Protein AF-A0A6B3GHU9-F1 (afdb_monomer)

Mean predicted aligned error: 6.67 Å

Structure (mmCIF, N/CA/C/O backbone):
data_AF-A0A6B3GHU9-F1
#
_entry.id   AF-A0A6B3GHU9-F1
#
loop_
_atom_site.group_PDB
_atom_site.id
_atom_site.type_symbol
_atom_site.label_atom_id
_atom_site.label_alt_id
_atom_site.label_comp_id
_atom_site.label_asym_id
_atom_site.label_entity_id
_atom_site.label_seq_id
_atom_site.pdbx_PDB_ins_code
_atom_site.Cartn_x
_atom_site.Cartn_y
_atom_site.Cartn_z
_atom_site.occupancy
_atom_site.B_iso_or_equiv
_atom_site.auth_seq_id
_atom_site.auth_comp_id
_atom_site.auth_asym_id
_atom_site.auth_atom_id
_atom_site.pdbx_PDB_model_num
ATOM 1 N N . LEU A 1 1 ? -15.786 -2.590 24.760 1.00 89.94 1 LEU A N 1
ATOM 2 C CA . LEU A 1 1 ? -14.698 -1.672 24.357 1.00 89.94 1 LEU A CA 1
ATOM 3 C C . LEU A 1 1 ? -15.221 -0.851 23.189 1.00 89.94 1 LEU A C 1
ATOM 5 O O . LEU A 1 1 ? -16.135 -1.323 22.524 1.00 89.94 1 LEU A O 1
ATOM 9 N N . THR A 1 2 ? -14.679 0.340 22.958 1.00 94.81 2 THR A N 1
ATOM 10 C CA . THR A 1 2 ? -14.940 1.114 21.736 1.00 94.81 2 THR A CA 1
ATOM 11 C C . THR A 1 2 ? -13.640 1.216 20.957 1.00 94.81 2 THR A C 1
ATOM 13 O O . THR A 1 2 ? -12.629 1.648 21.517 1.00 94.81 2 THR A O 1
ATOM 16 N N . HIS A 1 3 ? -13.669 0.809 19.692 1.00 97.00 3 HIS A N 1
ATOM 17 C CA . HIS A 1 3 ? -12.503 0.767 18.816 1.00 97.00 3 HIS A CA 1
ATOM 18 C C . HIS A 1 3 ? -12.564 1.894 17.782 1.00 97.00 3 HIS A C 1
ATOM 20 O O . HIS A 1 3 ? -13.642 2.283 17.338 1.00 97.00 3 HIS A O 1
ATOM 26 N N . GLN A 1 4 ? -11.400 2.426 17.426 1.00 97.75 4 GLN A N 1
ATOM 27 C CA . GLN A 1 4 ? -11.213 3.426 16.381 1.00 97.75 4 GLN A CA 1
ATOM 28 C C . GLN A 1 4 ? -9.931 3.066 15.626 1.00 97.75 4 GLN A C 1
ATOM 30 O O . GLN A 1 4 ? -8.879 2.897 16.253 1.00 97.75 4 GLN A O 1
ATOM 35 N N . VAL A 1 5 ? -10.015 2.946 14.302 1.00 98.31 5 VAL A N 1
ATOM 36 C CA . VAL A 1 5 ? -8.853 2.729 13.435 1.00 98.31 5 VAL A CA 1
ATOM 37 C C . VAL A 1 5 ? -8.521 4.040 12.734 1.00 98.31 5 VAL A C 1
ATOM 39 O O . VAL A 1 5 ? -9.372 4.631 12.077 1.00 98.31 5 VAL A O 1
ATOM 42 N N . LEU A 1 6 ? -7.282 4.499 12.895 1.00 98.38 6 LEU A N 1
ATOM 43 C CA . LEU A 1 6 ? -6.771 5.731 12.296 1.00 98.38 6 LEU A CA 1
ATOM 44 C C . LEU A 1 6 ? -5.548 5.420 11.430 1.00 98.38 6 LEU A C 1
ATOM 46 O O . LEU A 1 6 ? -4.768 4.523 11.757 1.00 98.38 6 LEU A O 1
ATOM 50 N N . VAL A 1 7 ? -5.327 6.198 10.374 1.00 98.38 7 VAL A N 1
ATOM 51 C CA . VAL A 1 7 ? -4.141 6.103 9.507 1.00 98.38 7 VAL A CA 1
ATOM 52 C C . VAL A 1 7 ? -3.443 7.456 9.343 1.00 98.38 7 VAL A C 1
ATOM 54 O O . VAL A 1 7 ? -4.068 8.501 9.512 1.00 98.38 7 VAL A O 1
ATOM 57 N N . ASN A 1 8 ? -2.143 7.448 9.019 1.00 97.81 8 ASN A N 1
ATOM 58 C CA . ASN A 1 8 ? -1.440 8.621 8.483 1.00 97.81 8 ASN A CA 1
ATOM 59 C C . ASN A 1 8 ? -0.435 8.274 7.373 1.00 97.81 8 ASN A C 1
ATOM 61 O O . ASN A 1 8 ? 0.123 7.172 7.323 1.00 97.81 8 ASN A O 1
ATOM 65 N N . SER A 1 9 ? -0.195 9.260 6.508 1.00 97.88 9 SER A N 1
ATOM 66 C CA . SER A 1 9 ? 0.651 9.210 5.311 1.00 97.88 9 SER A CA 1
ATOM 67 C C . SER A 1 9 ? 2.077 9.724 5.568 1.00 97.88 9 SER A C 1
ATOM 69 O O . SER A 1 9 ? 2.737 10.252 4.667 1.00 97.88 9 SER A O 1
ATOM 71 N N . LYS A 1 10 ? 2.595 9.576 6.800 1.00 97.56 10 LYS A N 1
ATOM 72 C CA . LYS A 1 10 ? 3.852 10.219 7.234 1.00 97.56 10 LYS A CA 1
ATOM 73 C C . LYS A 1 10 ? 5.071 9.872 6.372 1.00 97.56 10 LYS A C 1
ATOM 75 O O . LYS A 1 10 ? 5.984 10.690 6.276 1.00 97.56 10 LYS A O 1
ATOM 80 N N . TYR A 1 11 ? 5.078 8.698 5.747 1.00 96.00 11 TYR A N 1
ATOM 81 C CA . TYR A 1 11 ? 6.153 8.220 4.871 1.00 96.00 11 TYR A CA 1
ATOM 82 C C . TYR A 1 11 ? 5.871 8.428 3.370 1.00 96.00 11 TYR A C 1
ATOM 84 O O . TYR A 1 11 ? 6.631 7.942 2.541 1.00 96.00 11 TYR A O 1
ATOM 92 N N . ILE A 1 12 ? 4.792 9.139 3.021 1.00 95.88 12 ILE A N 1
ATOM 93 C CA . ILE A 1 12 ? 4.344 9.376 1.639 1.00 95.88 12 ILE A CA 1
ATOM 94 C C . ILE A 1 12 ? 4.369 10.875 1.309 1.00 95.88 12 ILE A C 1
ATOM 96 O O . ILE A 1 12 ? 4.857 11.274 0.258 1.00 95.88 12 ILE A O 1
ATOM 100 N N . ASP A 1 13 ? 3.853 11.719 2.206 1.00 96.00 13 ASP A N 1
ATOM 101 C CA . ASP A 1 13 ? 3.777 13.181 2.029 1.00 96.00 13 ASP A CA 1
ATOM 102 C C . ASP A 1 13 ? 4.096 13.962 3.315 1.00 96.00 13 ASP A C 1
ATOM 104 O O . ASP A 1 13 ? 3.791 15.146 3.442 1.00 96.00 13 ASP A O 1
ATOM 108 N N . TYR A 1 14 ? 4.744 13.302 4.278 1.00 96.81 14 TYR A N 1
ATOM 109 C CA . TYR A 1 14 ? 5.133 13.854 5.577 1.00 96.81 14 TYR A CA 1
ATOM 110 C C . TYR A 1 14 ? 3.983 14.325 6.481 1.00 96.81 14 TYR A C 1
ATOM 112 O O . TYR A 1 14 ? 4.278 14.785 7.596 1.00 96.81 14 TYR A O 1
ATOM 120 N N . SER A 1 15 ? 2.714 14.143 6.095 1.00 96.62 15 SER A N 1
ATOM 121 C CA . SER A 1 15 ? 1.572 14.461 6.952 1.00 96.62 15 SER A CA 1
ATOM 122 C C . SER A 1 15 ? 1.528 13.556 8.185 1.00 96.62 15 SER A C 1
ATOM 124 O O . SER A 1 15 ? 1.569 12.330 8.100 1.00 96.62 15 SER A O 1
ATOM 126 N N . GLY A 1 16 ? 1.458 14.178 9.362 1.00 95.31 16 GLY A N 1
ATOM 127 C CA . GLY A 1 16 ? 1.222 13.491 10.635 1.00 95.31 16 GLY A CA 1
ATOM 128 C C . GLY A 1 16 ? -0.255 13.435 11.034 1.00 95.31 16 GLY A C 1
ATOM 129 O O . GLY A 1 16 ? -0.554 12.972 12.133 1.00 95.31 16 GLY A O 1
ATOM 130 N N . GLN A 1 17 ? -1.163 13.942 10.193 1.00 97.31 17 GLN A N 1
ATOM 131 C CA . GLN A 1 17 ? -2.594 13.966 10.481 1.00 97.31 17 GLN A CA 1
ATOM 132 C C . GLN A 1 17 ? -3.136 12.538 10.573 1.00 97.31 17 GLN A C 1
ATOM 134 O O . GLN A 1 17 ? -2.932 11.738 9.666 1.00 97.31 17 GLN A O 1
ATOM 139 N N . LEU A 1 18 ? -3.840 12.243 11.665 1.00 97.69 18 LEU A N 1
ATOM 140 C CA . LEU A 1 18 ? -4.600 11.008 11.817 1.00 97.69 18 LEU A CA 1
ATOM 141 C C . LEU A 1 18 ? -5.984 11.202 11.195 1.00 97.69 18 LEU A C 1
ATOM 143 O O . LEU A 1 18 ? -6.697 12.135 11.566 1.00 97.69 18 LEU A O 1
ATOM 147 N N . THR A 1 19 ? -6.351 10.324 10.269 1.00 97.62 19 THR A N 1
ATOM 148 C CA . THR A 1 19 ? -7.689 10.251 9.669 1.00 97.62 19 THR A CA 1
ATOM 149 C C . THR A 1 19 ? -8.323 8.912 10.012 1.00 97.62 19 THR A C 1
ATOM 151 O O . THR A 1 19 ? -7.620 7.901 10.030 1.00 97.62 19 THR A O 1
ATOM 154 N N . ASP A 1 20 ? -9.629 8.889 10.279 1.00 98.00 20 ASP A N 1
ATOM 155 C CA . ASP A 1 20 ? -10.370 7.635 10.441 1.00 98.00 20 ASP A CA 1
ATOM 156 C C . ASP A 1 20 ? -10.267 6.783 9.168 1.00 98.00 20 ASP A C 1
ATOM 158 O O . ASP A 1 20 ? -10.281 7.306 8.053 1.00 98.00 20 ASP A O 1
ATOM 162 N N . ALA A 1 21 ? -10.117 5.475 9.354 1.00 97.69 21 ALA A N 1
ATOM 163 C CA . ALA A 1 21 ? -10.166 4.485 8.288 1.00 97.69 21 ALA A CA 1
ATOM 164 C C . ALA A 1 21 ? -11.450 3.664 8.419 1.00 97.69 21 ALA A C 1
ATOM 166 O O . ALA A 1 21 ? -11.846 3.318 9.533 1.00 97.69 21 ALA A O 1
ATOM 167 N N . ASP A 1 22 ? -12.066 3.304 7.294 1.00 97.94 22 ASP A N 1
ATOM 168 C CA . ASP A 1 22 ? -13.184 2.363 7.299 1.00 97.94 22 ASP A CA 1
ATOM 169 C C . ASP A 1 22 ? -12.697 0.988 7.772 1.00 97.94 22 ASP A C 1
ATOM 171 O O . ASP A 1 22 ? -11.698 0.460 7.273 1.00 97.94 22 ASP A O 1
ATOM 175 N N . PHE A 1 23 ? -13.390 0.402 8.749 1.00 98.00 23 PHE A N 1
ATOM 176 C CA . PHE A 1 23 ? -13.012 -0.888 9.316 1.00 98.00 23 PHE A CA 1
ATOM 177 C C . PHE A 1 23 ? -14.218 -1.706 9.790 1.00 98.00 23 PHE A C 1
ATOM 179 O O . PHE A 1 23 ? -15.275 -1.167 10.115 1.00 98.00 23 PHE A O 1
ATOM 186 N N . THR A 1 24 ? -14.026 -3.021 9.877 1.00 98.25 24 THR A N 1
ATOM 187 C CA . THR A 1 24 ? -14.935 -3.965 10.534 1.00 98.25 24 THR A CA 1
ATOM 188 C C . THR A 1 24 ? -14.187 -4.680 11.657 1.00 98.25 24 THR A C 1
ATOM 190 O O . THR A 1 24 ? -13.182 -5.352 11.421 1.00 98.25 24 THR A O 1
ATOM 193 N N . ASP A 1 25 ? -14.683 -4.545 12.886 1.00 96.81 25 ASP A N 1
ATOM 194 C CA . ASP A 1 25 ? -14.270 -5.369 14.026 1.00 96.81 25 ASP A CA 1
ATOM 195 C C . ASP A 1 25 ? -14.868 -6.775 13.864 1.00 96.81 25 ASP A C 1
ATOM 197 O O . ASP A 1 25 ? -16.083 -6.922 13.705 1.00 96.81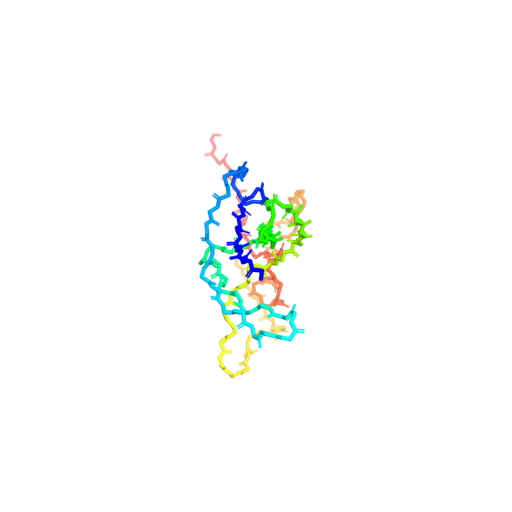 25 ASP A O 1
ATOM 201 N N . ARG A 1 26 ? -14.022 -7.811 13.859 1.00 96.94 26 ARG A N 1
ATOM 202 C CA . ARG A 1 26 ? -14.462 -9.207 13.705 1.00 96.94 26 ARG A CA 1
ATOM 203 C C . ARG A 1 26 ? -14.841 -9.866 15.042 1.00 96.94 26 ARG A C 1
ATOM 205 O O . ARG A 1 26 ? -15.359 -10.980 15.035 1.00 96.94 26 ARG A O 1
ATOM 212 N N . GLY A 1 27 ? -14.627 -9.196 16.178 1.00 94.38 27 GLY A N 1
ATOM 213 C CA . GLY A 1 27 ? -15.010 -9.656 17.519 1.00 94.38 27 GLY A CA 1
ATOM 214 C C . GLY A 1 27 ? -14.083 -10.705 18.150 1.00 94.38 27 GLY A C 1
ATOM 215 O O . GLY A 1 27 ? -14.273 -11.068 19.310 1.00 94.38 27 GLY A O 1
ATOM 216 N N . ASP A 1 28 ? -13.066 -11.166 17.423 1.00 95.12 28 ASP A N 1
ATOM 217 C CA . ASP A 1 28 ? -12.035 -12.120 17.859 1.00 95.12 28 ASP A CA 1
ATOM 218 C C . ASP A 1 28 ? -10.683 -11.447 18.183 1.00 95.12 28 ASP A C 1
ATOM 220 O O . ASP A 1 28 ? -9.683 -12.119 18.439 1.00 95.12 28 ASP A O 1
ATOM 224 N N . GLY A 1 29 ? -10.651 -10.110 18.180 1.00 91.38 29 GLY A N 1
ATOM 225 C CA . GLY A 1 29 ? -9.438 -9.300 18.306 1.00 91.38 29 GLY A CA 1
ATOM 226 C C . GLY A 1 29 ? -8.784 -8.940 16.968 1.00 91.38 29 GLY A C 1
ATOM 227 O O . GLY A 1 29 ? -7.771 -8.239 16.971 1.00 91.38 29 GLY A O 1
ATOM 228 N N . THR A 1 30 ? -9.346 -9.374 15.833 1.00 95.56 30 THR A N 1
ATOM 229 C CA . THR A 1 30 ? -8.915 -8.953 14.495 1.00 95.56 30 THR A CA 1
ATOM 230 C C . THR A 1 30 ? -9.802 -7.845 13.923 1.00 95.56 30 THR A C 1
ATOM 232 O O . THR A 1 30 ? -11.003 -7.757 14.186 1.00 95.56 30 THR A O 1
ATOM 235 N N . PHE A 1 31 ? -9.181 -6.980 13.119 1.00 96.56 31 PHE A N 1
ATOM 236 C CA . PHE A 1 31 ? -9.824 -5.846 12.463 1.00 96.56 31 PHE A CA 1
ATOM 237 C C . PHE A 1 31 ? -9.528 -5.920 10.969 1.00 96.56 31 PHE A C 1
ATOM 239 O O . PHE A 1 31 ? -8.368 -5.980 10.559 1.00 96.56 31 PHE A O 1
ATOM 246 N N . GLU A 1 32 ? -10.578 -5.906 10.160 1.00 97.25 32 GLU A N 1
ATOM 247 C CA . GLU A 1 32 ? -10.481 -5.727 8.716 1.00 97.25 32 GLU A CA 1
ATOM 248 C C . GLU A 1 32 ? -10.537 -4.231 8.422 1.00 97.25 32 GLU A C 1
ATOM 250 O O . GLU A 1 32 ? -11.457 -3.559 8.875 1.00 97.25 32 GLU A O 1
ATOM 255 N N . VAL A 1 33 ? -9.544 -3.699 7.710 1.00 96.44 33 VAL A N 1
ATOM 256 C CA . VAL A 1 33 ? -9.382 -2.256 7.482 1.00 96.44 33 VAL A CA 1
ATOM 257 C C . VAL A 1 33 ? -9.276 -2.004 5.985 1.00 96.44 33 VAL A C 1
ATOM 259 O O . VAL A 1 33 ? -8.448 -2.624 5.313 1.00 96.44 33 VAL A O 1
ATOM 262 N N . THR A 1 34 ? -10.082 -1.081 5.467 1.00 95.62 34 THR A N 1
ATOM 263 C CA . THR A 1 34 ? -9.982 -0.626 4.079 1.00 95.62 34 THR A CA 1
ATOM 264 C C . THR A 1 34 ? -8.680 0.150 3.901 1.00 95.62 34 THR A C 1
ATOM 266 O O . THR A 1 34 ? -8.417 1.129 4.600 1.00 95.62 34 THR A O 1
ATOM 269 N N . ALA A 1 35 ? -7.840 -0.296 2.968 1.00 93.62 35 ALA A N 1
ATOM 270 C CA . ALA A 1 35 ? -6.606 0.401 2.634 1.00 93.62 35 ALA A CA 1
ATOM 271 C C . ALA A 1 35 ? -6.905 1.755 1.952 1.00 93.62 35 ALA A C 1
ATOM 273 O O . ALA A 1 35 ? -7.808 1.813 1.115 1.00 93.62 35 ALA A O 1
ATOM 274 N N . PRO A 1 36 ? -6.139 2.823 2.248 1.00 95.25 36 PRO A N 1
ATOM 275 C CA . PRO A 1 36 ? -6.182 4.062 1.473 1.00 95.25 36 PRO A CA 1
ATOM 276 C C . PRO A 1 36 ? -5.855 3.841 -0.012 1.00 95.25 36 PRO A C 1
ATOM 278 O O . PRO A 1 36 ? -5.181 2.880 -0.376 1.00 95.25 36 PRO A O 1
ATOM 281 N N . ASP A 1 37 ? -6.295 4.764 -0.865 1.00 92.31 37 ASP A N 1
ATOM 282 C CA . ASP A 1 37 ? -6.125 4.718 -2.324 1.00 92.31 37 ASP A CA 1
ATOM 283 C C . ASP A 1 37 ? -4.704 5.077 -2.801 1.00 92.31 37 ASP A C 1
ATOM 285 O O . ASP A 1 37 ? -4.235 4.598 -3.836 1.00 92.31 37 ASP A O 1
ATOM 289 N N . LYS A 1 38 ? -3.993 5.911 -2.038 1.00 94.50 38 LYS A N 1
ATOM 290 C CA . LYS A 1 38 ? -2.628 6.350 -2.341 1.00 94.50 38 LYS A CA 1
ATOM 291 C C . LYS A 1 38 ? -1.598 5.285 -1.954 1.00 94.50 38 LYS A C 1
ATOM 293 O O . LYS A 1 38 ? -1.471 4.915 -0.785 1.00 94.50 38 LYS A O 1
ATOM 298 N N . LEU A 1 39 ? -0.813 4.851 -2.940 1.00 94.00 39 LEU A N 1
ATOM 299 C CA . LEU A 1 39 ? 0.290 3.899 -2.770 1.00 94.00 39 LEU A CA 1
ATOM 300 C C . LEU A 1 39 ? 1.365 4.409 -1.796 1.00 94.00 39 LEU A C 1
ATOM 302 O O . LEU A 1 39 ? 1.609 5.614 -1.697 1.00 94.00 39 LEU A O 1
ATOM 306 N N . GLY A 1 40 ? 2.059 3.476 -1.143 1.00 94.81 40 GLY A N 1
ATOM 307 C CA . GLY A 1 40 ? 3.206 3.754 -0.275 1.00 94.81 40 GLY A CA 1
ATOM 308 C C . GLY A 1 40 ? 3.037 3.242 1.156 1.00 94.81 40 GLY A C 1
ATOM 309 O O . GLY A 1 40 ? 2.131 2.467 1.461 1.00 94.81 40 GLY A O 1
ATOM 310 N N . VAL A 1 41 ? 3.949 3.651 2.042 1.00 97.06 41 VAL A N 1
ATOM 311 C CA . VAL A 1 41 ? 3.980 3.186 3.438 1.00 97.06 41 VAL A CA 1
ATOM 312 C C . VAL A 1 41 ? 3.067 4.044 4.313 1.00 97.06 41 VAL A C 1
ATOM 314 O O . VAL A 1 41 ? 3.337 5.216 4.577 1.00 97.06 41 VAL A O 1
ATOM 317 N N . TRP A 1 42 ? 2.009 3.425 4.822 1.00 98.00 42 TRP A N 1
ATOM 318 C CA . TRP A 1 42 ? 1.072 4.010 5.773 1.00 98.00 42 TRP A CA 1
ATOM 319 C C . TRP A 1 42 ? 1.351 3.508 7.187 1.00 98.00 42 TRP A C 1
ATOM 321 O O . TRP A 1 42 ? 1.845 2.394 7.384 1.00 98.00 42 TRP A O 1
ATOM 331 N N . LYS A 1 43 ? 0.987 4.309 8.192 1.00 98.06 43 LYS A N 1
ATOM 332 C CA . LYS A 1 43 ? 0.961 3.868 9.591 1.00 98.06 43 LYS A CA 1
ATOM 333 C C . LYS A 1 43 ? -0.476 3.803 10.097 1.00 98.06 43 LYS A C 1
ATOM 335 O O . LYS A 1 43 ? -1.159 4.822 10.102 1.00 98.06 43 LYS A O 1
ATOM 340 N N . VAL A 1 44 ? -0.907 2.620 10.539 1.00 98.12 44 VAL A N 1
ATOM 341 C CA . VAL A 1 44 ? -2.208 2.379 11.182 1.00 98.12 44 VAL A CA 1
ATOM 342 C C . VAL A 1 44 ? -2.080 2.429 12.703 1.00 98.12 44 VAL A C 1
ATOM 344 O O . VAL A 1 44 ? -1.056 2.040 13.273 1.00 98.12 44 VAL A O 1
ATOM 347 N N . TYR A 1 45 ? -3.135 2.909 13.350 1.00 98.19 45 TYR A N 1
ATOM 348 C CA . TYR A 1 45 ? -3.297 3.032 14.791 1.00 98.19 45 TYR A CA 1
ATOM 349 C C . TYR A 1 45 ? -4.631 2.387 15.166 1.00 98.19 45 TYR A C 1
ATOM 351 O O . TYR A 1 45 ? -5.680 2.845 14.715 1.00 98.19 45 TYR A O 1
ATOM 359 N N . LEU A 1 46 ? -4.602 1.359 16.012 1.00 97.88 46 LEU A N 1
ATOM 360 C CA . LEU A 1 46 ? -5.796 0.818 16.654 1.00 97.88 46 LEU A CA 1
ATOM 361 C C . LEU A 1 46 ? -5.900 1.427 18.050 1.00 97.88 46 LEU A C 1
ATOM 363 O O . LEU A 1 46 ? -5.122 1.089 18.942 1.00 97.88 46 LEU A O 1
ATOM 367 N N . LYS A 1 47 ? -6.872 2.315 18.246 1.00 97.69 47 LYS A N 1
ATOM 368 C CA . LYS A 1 47 ? -7.190 2.915 19.542 1.00 97.69 47 LYS A CA 1
ATOM 369 C C . LYS A 1 47 ? -8.390 2.194 20.146 1.00 97.69 47 LYS A C 1
ATOM 371 O O . LYS A 1 47 ? -9.442 2.100 19.520 1.00 97.69 47 LYS A O 1
ATOM 376 N N . SER A 1 48 ? -8.244 1.721 21.378 1.00 97.31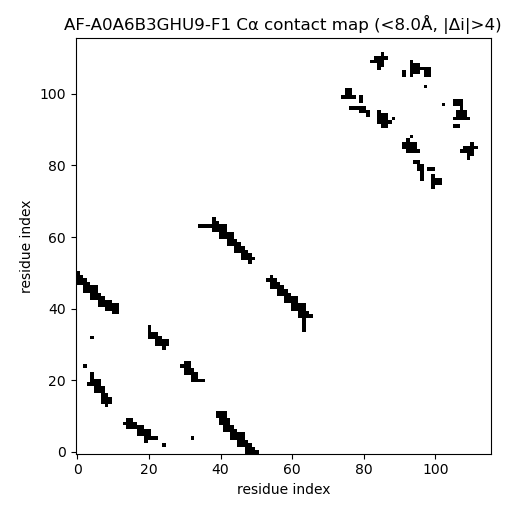 48 SER A N 1
ATOM 377 C CA . SER A 1 48 ? -9.281 0.990 22.113 1.00 97.31 48 SER A CA 1
ATOM 378 C C . SER A 1 48 ? -9.563 1.680 23.442 1.00 97.31 48 SER A C 1
ATOM 380 O O . SER A 1 48 ? -8.646 1.872 24.235 1.00 97.31 48 SER A O 1
ATOM 382 N N . THR A 1 49 ? -10.821 2.048 23.687 1.00 97.38 49 THR A N 1
ATOM 383 C CA . THR A 1 49 ? -11.264 2.736 24.914 1.00 97.38 49 THR A CA 1
ATOM 384 C C . THR A 1 49 ? -12.178 1.827 25.739 1.00 97.38 49 THR A C 1
ATOM 386 O O . THR A 1 49 ? -13.065 1.169 25.185 1.00 97.38 49 THR A O 1
ATOM 389 N N . ASP A 1 50 ? -11.980 1.770 27.057 1.00 95.44 50 ASP A N 1
ATOM 390 C CA . ASP A 1 50 ? -12.866 1.048 27.978 1.00 95.44 50 ASP A CA 1
ATOM 391 C C . ASP A 1 50 ? -14.011 1.920 28.526 1.00 95.44 50 ASP A C 1
ATOM 393 O O . ASP A 1 50 ? -14.046 3.137 28.351 1.00 95.44 50 ASP A O 1
ATOM 397 N N . GLY A 1 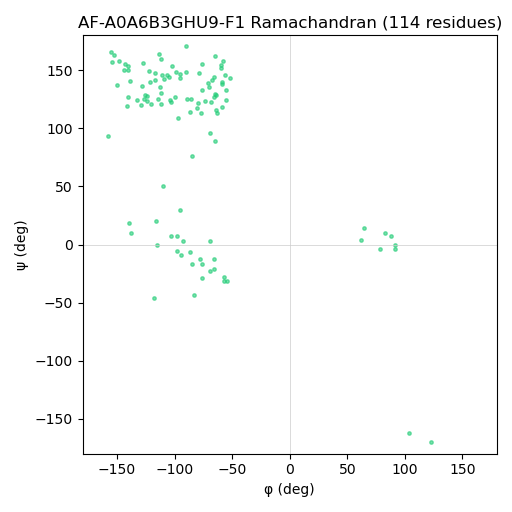51 ? -14.970 1.291 29.213 1.00 95.56 51 GLY A N 1
ATOM 398 C CA . GLY A 1 51 ? -16.116 1.989 29.814 1.00 95.56 51 GLY A CA 1
ATOM 399 C C . GLY A 1 51 ? -15.775 2.898 31.004 1.00 95.56 51 GLY A C 1
ATOM 400 O O . GLY A 1 51 ? -16.685 3.438 31.624 1.00 95.56 51 GLY A O 1
ATOM 401 N N . LYS A 1 52 ? -14.490 3.041 31.354 1.00 96.25 52 LYS A N 1
ATOM 402 C CA . LYS A 1 52 ? -13.967 3.905 32.422 1.00 96.25 52 LYS A CA 1
ATOM 403 C C . LYS A 1 52 ? -13.072 5.026 31.871 1.00 96.25 52 LYS A C 1
ATOM 405 O O . LYS A 1 52 ? -12.587 5.838 32.652 1.00 96.25 52 LYS A O 1
ATOM 410 N N . GLY A 1 53 ? -12.866 5.084 30.552 1.00 94.25 53 GLY A N 1
ATOM 411 C CA . GLY A 1 53 ? -12.016 6.071 29.883 1.00 94.25 53 GLY A CA 1
ATOM 412 C C . GLY A 1 53 ? -10.537 5.683 29.771 1.00 94.25 53 GLY A C 1
ATOM 413 O O . GLY A 1 53 ? -9.744 6.505 29.316 1.00 94.25 53 GLY A O 1
ATOM 414 N N . ASN A 1 54 ? -10.144 4.459 30.140 1.00 97.44 54 ASN A N 1
ATOM 415 C CA . ASN A 1 54 ? -8.787 3.973 29.880 1.00 97.44 54 ASN A CA 1
ATOM 416 C C . ASN A 1 54 ? -8.613 3.722 28.377 1.00 97.44 54 ASN A C 1
ATOM 418 O O . ASN A 1 54 ? -9.508 3.170 27.733 1.00 97.44 54 ASN A O 1
ATOM 422 N N . VAL A 1 55 ? -7.453 4.090 27.827 1.00 97.56 55 VAL A N 1
ATOM 423 C CA . VAL A 1 55 ? -7.154 3.971 26.392 1.00 97.56 55 VAL A CA 1
ATOM 424 C C . VAL A 1 55 ? -5.882 3.155 26.177 1.00 97.56 55 VAL A C 1
ATOM 426 O O . VAL A 1 55 ? -4.833 3.481 26.727 1.00 97.56 55 VAL A O 1
ATOM 429 N N . GLY A 1 56 ? -5.971 2.129 25.331 1.00 97.31 56 GLY A N 1
ATOM 430 C CA . GLY A 1 56 ? -4.823 1.450 24.726 1.00 97.31 56 GLY A CA 1
ATOM 431 C C . GLY A 1 56 ? -4.670 1.854 23.259 1.00 97.31 56 GLY A C 1
ATOM 432 O O . GLY A 1 56 ? -5.671 2.066 22.571 1.00 97.31 56 GLY A O 1
ATOM 433 N N . ILE A 1 57 ? -3.430 1.967 22.778 1.00 97.19 57 ILE A N 1
ATOM 434 C CA . ILE A 1 57 ? -3.116 2.237 21.368 1.00 97.19 57 ILE A CA 1
ATOM 435 C C . ILE A 1 57 ? -2.038 1.255 20.914 1.00 97.19 57 ILE A C 1
ATOM 437 O O . ILE A 1 57 ? -0.960 1.228 21.499 1.00 97.19 57 ILE A O 1
ATOM 441 N N . GLU A 1 58 ? -2.320 0.515 19.846 1.00 97.25 58 GLU A N 1
ATOM 442 C CA . GLU A 1 58 ? -1.343 -0.299 19.115 1.00 97.25 58 GLU A CA 1
ATOM 443 C C . GLU A 1 58 ? -1.097 0.327 17.736 1.00 97.25 58 GLU A C 1
ATOM 445 O O . GLU A 1 58 ? -2.011 0.922 17.157 1.00 97.25 58 GLU A O 1
ATOM 450 N N . THR A 1 59 ? 0.124 0.237 17.195 1.00 97.25 59 THR A N 1
ATOM 451 C CA . THR A 1 59 ? 0.441 0.854 15.893 1.00 97.25 59 THR A CA 1
ATOM 452 C C . THR A 1 59 ? 1.312 -0.031 15.021 1.00 97.25 59 THR A C 1
ATOM 454 O O . THR A 1 59 ? 2.289 -0.598 15.502 1.00 97.25 59 THR A O 1
ATOM 457 N N . LYS A 1 60 ? 1.036 -0.060 13.716 1.00 97.19 60 LYS A N 1
ATOM 458 C CA . LYS A 1 60 ? 1.805 -0.847 12.744 1.00 97.19 60 LYS A CA 1
ATOM 459 C C . LYS A 1 60 ? 1.989 -0.071 11.442 1.00 97.19 60 LYS A C 1
ATOM 461 O O . LYS A 1 60 ? 1.137 0.734 11.080 1.00 97.19 60 LYS A O 1
ATOM 466 N N . SER A 1 61 ? 3.086 -0.314 10.733 1.00 97.56 61 SER A N 1
ATOM 467 C CA . SER A 1 61 ? 3.254 0.172 9.359 1.00 97.56 61 SER A CA 1
ATOM 468 C C . SER A 1 61 ? 2.854 -0.914 8.362 1.00 97.56 61 SER A C 1
ATOM 470 O O . SER A 1 61 ? 3.108 -2.096 8.600 1.00 97.56 61 SER A O 1
ATOM 472 N N . PHE A 1 62 ? 2.245 -0.515 7.251 1.00 95.94 62 PHE A N 1
ATOM 473 C CA . PHE A 1 62 ? 1.884 -1.393 6.139 1.00 95.94 62 PHE A CA 1
ATOM 474 C C . PHE A 1 62 ? 2.077 -0.659 4.809 1.00 95.94 62 PHE A C 1
ATOM 476 O O . PHE A 1 62 ? 2.038 0.570 4.763 1.00 95.94 62 PHE A O 1
ATOM 483 N N . THR A 1 63 ? 2.295 -1.407 3.731 1.00 95.44 63 THR A N 1
ATOM 484 C CA . THR A 1 63 ? 2.480 -0.839 2.391 1.00 95.44 63 THR A CA 1
ATOM 485 C C . THR A 1 63 ? 1.207 -1.030 1.580 1.00 95.44 63 THR A C 1
ATOM 487 O O . THR A 1 63 ? 0.765 -2.162 1.388 1.00 95.44 63 THR A O 1
ATOM 490 N N . VAL A 1 64 ? 0.638 0.065 1.081 1.00 95.00 64 VAL A N 1
ATOM 491 C CA . VAL A 1 64 ? -0.392 0.028 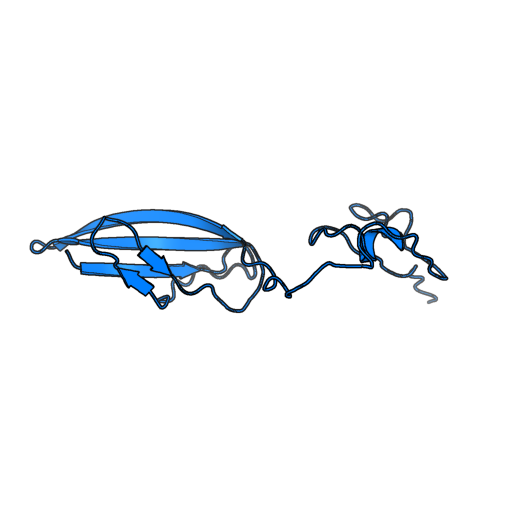0.041 1.00 95.00 64 VAL A CA 1
ATOM 492 C C . VAL A 1 64 ? 0.313 -0.146 -1.300 1.00 95.00 64 VAL A C 1
ATOM 494 O O . VAL A 1 64 ? 1.110 0.701 -1.708 1.00 95.00 64 VAL A O 1
ATOM 497 N N . VAL A 1 65 ? 0.026 -1.262 -1.964 1.00 90.69 65 VAL A N 1
ATOM 498 C CA . VAL A 1 65 ? 0.529 -1.622 -3.297 1.00 90.69 65 VAL A CA 1
ATOM 499 C C . VAL A 1 65 ? -0.624 -1.613 -4.306 1.00 90.69 65 VAL A C 1
ATOM 501 O O . VAL A 1 65 ? -1.780 -1.721 -3.888 1.00 90.69 65 VAL A O 1
ATOM 504 N N . PRO A 1 66 ? -0.354 -1.501 -5.621 1.00 87.19 66 PRO A N 1
ATOM 505 C CA . PRO A 1 66 ? -1.387 -1.639 -6.641 1.00 87.19 66 PRO A CA 1
ATOM 506 C C . PRO A 1 66 ? -2.202 -2.929 -6.463 1.00 87.19 66 PRO A C 1
ATOM 508 O O . PRO A 1 66 ? -1.632 -3.963 -6.096 1.00 87.19 66 PRO A O 1
ATOM 511 N N . PRO A 1 67 ? -3.521 -2.901 -6.734 1.00 82.12 67 PRO A N 1
ATOM 512 C CA . PRO A 1 67 ? -4.349 -4.093 -6.643 1.00 82.12 67 PRO A CA 1
ATOM 513 C C . PRO A 1 67 ? -3.811 -5.171 -7.583 1.00 82.12 67 PRO A C 1
ATOM 515 O O . PRO A 1 67 ? -3.428 -4.897 -8.724 1.00 82.12 67 PRO A O 1
ATOM 518 N N . LYS A 1 68 ? -3.790 -6.417 -7.106 1.00 79.94 68 LYS A N 1
ATOM 519 C CA . LYS A 1 68 ? -3.382 -7.552 -7.928 1.00 79.94 68 LYS A CA 1
ATOM 520 C C . LYS A 1 68 ? -4.375 -7.710 -9.081 1.00 79.94 68 LYS A C 1
ATOM 522 O O . LYS A 1 68 ? -5.537 -8.026 -8.851 1.00 79.94 68 LYS A O 1
ATOM 527 N N . VAL A 1 69 ? -3.900 -7.518 -10.308 1.00 81.12 69 VAL A N 1
ATOM 528 C CA . VAL A 1 69 ? -4.669 -7.822 -11.519 1.00 81.12 69 VAL A CA 1
ATOM 529 C C . VAL A 1 69 ? -4.796 -9.342 -11.650 1.00 81.12 69 VAL A C 1
ATOM 531 O O . VAL A 1 69 ? -3.815 -10.065 -11.450 1.00 81.12 69 VAL A O 1
ATOM 534 N N . ASP A 1 70 ? -5.990 -9.830 -11.979 1.00 83.88 70 ASP A N 1
ATOM 535 C CA . ASP A 1 70 ? -6.216 -11.254 -12.216 1.00 83.88 70 ASP A CA 1
ATOM 536 C C . ASP A 1 70 ? -5.459 -11.759 -13.454 1.00 83.88 70 ASP A C 1
ATOM 538 O O . ASP A 1 70 ? -5.335 -11.073 -14.470 1.00 83.88 70 ASP A O 1
ATOM 542 N N . GLY A 1 71 ? -4.970 -12.999 -13.371 1.00 85.50 71 GLY A N 1
ATOM 543 C CA . GLY A 1 71 ? -4.186 -13.650 -14.421 1.00 85.50 71 GLY A CA 1
ATOM 544 C C . GLY A 1 71 ? -2.681 -13.702 -14.136 1.00 85.50 71 GLY A C 1
ATOM 545 O O . GLY A 1 71 ? -2.226 -13.588 -12.997 1.00 85.50 71 GLY A O 1
ATOM 546 N N . VAL A 1 72 ? -1.900 -13.944 -15.192 1.00 88.25 72 VAL A N 1
ATOM 547 C CA . VAL A 1 72 ? -0.434 -14.053 -15.148 1.00 88.25 72 VAL A CA 1
ATOM 548 C C . VAL A 1 72 ? 0.167 -12.868 -15.893 1.00 88.25 72 VAL A C 1
ATOM 550 O O . VAL A 1 72 ? -0.192 -12.622 -17.044 1.00 88.25 72 VAL A O 1
ATOM 553 N N . ASN A 1 73 ? 1.124 -12.166 -15.279 1.00 88.75 73 ASN A N 1
ATOM 554 C CA . ASN A 1 73 ? 1.903 -11.145 -15.977 1.00 88.75 73 ASN A CA 1
ATOM 555 C C . ASN A 1 73 ? 2.831 -11.814 -17.010 1.00 88.75 73 ASN A C 1
ATOM 557 O O . ASN A 1 73 ? 3.930 -12.256 -16.678 1.00 88.75 73 ASN A O 1
ATOM 561 N N . LEU A 1 74 ? 2.382 -11.877 -18.267 1.00 93.00 74 LEU A N 1
ATOM 562 C CA . LEU A 1 74 ? 3.119 -12.491 -19.378 1.00 93.00 74 LEU A CA 1
ATOM 563 C C . LEU A 1 74 ? 4.418 -11.750 -19.740 1.00 93.00 74 LEU A C 1
ATOM 565 O O . LEU A 1 74 ? 5.296 -12.353 -20.361 1.00 93.00 74 LEU A O 1
ATOM 569 N N . ALA A 1 75 ? 4.538 -10.473 -19.363 1.00 92.88 75 ALA A N 1
ATOM 570 C CA . ALA A 1 75 ? 5.728 -9.655 -19.586 1.00 92.88 75 ALA A CA 1
ATOM 571 C C . ALA A 1 75 ? 6.793 -9.831 -18.489 1.00 92.88 75 ALA A C 1
ATOM 573 O O . ALA A 1 75 ? 7.949 -9.491 -18.725 1.00 92.88 75 ALA A O 1
ATOM 574 N N . SER A 1 76 ? 6.435 -10.386 -17.323 1.00 94.19 76 SER A N 1
ATOM 575 C CA . SER A 1 76 ? 7.347 -10.525 -16.180 1.00 94.19 76 SER A CA 1
ATOM 576 C C . SER A 1 76 ? 8.625 -11.286 -16.553 1.00 94.19 76 SER A C 1
ATOM 578 O O . SER A 1 76 ? 8.566 -12.402 -17.082 1.00 94.19 76 SER A O 1
ATOM 580 N N . GLY A 1 77 ? 9.781 -10.663 -16.309 1.00 95.19 77 GLY A N 1
ATOM 581 C CA . GLY A 1 77 ? 11.106 -11.211 -16.60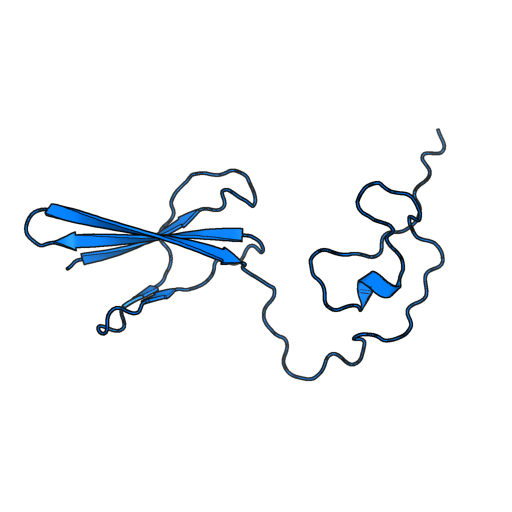8 1.00 95.19 77 GLY A CA 1
ATOM 582 C C . GLY A 1 77 ? 11.409 -11.438 -18.096 1.00 95.19 77 GLY A C 1
ATOM 583 O O . GLY A 1 77 ? 12.350 -12.166 -18.417 1.00 95.19 77 GLY A O 1
ATOM 584 N N . LYS A 1 78 ? 10.622 -10.878 -19.026 1.00 97.19 78 LYS A N 1
ATOM 585 C CA . LYS A 1 78 ? 10.918 -10.953 -20.467 1.00 97.19 78 LYS A CA 1
ATOM 586 C C . LYS A 1 78 ? 12.045 -9.984 -20.853 1.00 97.19 78 LYS A C 1
ATOM 588 O O . LYS A 1 78 ? 12.226 -8.970 -20.184 1.00 97.19 78 LYS A O 1
ATOM 593 N N . PRO A 1 79 ? 12.787 -10.250 -21.946 1.00 97.00 79 PRO A N 1
ATOM 594 C CA . PRO A 1 79 ? 13.673 -9.252 -22.532 1.00 97.00 79 PRO A CA 1
ATOM 595 C C . PRO A 1 79 ? 12.899 -7.974 -22.867 1.00 97.00 79 PRO A C 1
ATOM 597 O O . PRO A 1 79 ? 11.825 -8.037 -23.466 1.00 97.00 79 PRO A O 1
ATOM 600 N N . ALA A 1 80 ? 13.461 -6.831 -22.486 1.00 96.81 80 ALA A N 1
ATOM 601 C CA . ALA A 1 80 ? 12.933 -5.508 -22.777 1.00 96.81 80 ALA A CA 1
ATOM 602 C C . ALA A 1 80 ? 14.044 -4.663 -23.409 1.00 96.81 80 ALA A C 1
ATOM 604 O O . ALA A 1 80 ? 15.181 -4.675 -22.936 1.00 96.81 80 ALA A O 1
ATOM 605 N N . GLU A 1 81 ? 13.705 -3.930 -24.465 1.00 96.62 81 GLU A N 1
ATOM 606 C CA . GLU A 1 81 ? 14.614 -3.049 -25.198 1.00 96.62 81 GLU A CA 1
ATOM 607 C C . GLU A 1 81 ? 14.127 -1.599 -25.096 1.00 96.62 81 GLU A C 1
ATOM 609 O O . GLU A 1 81 ? 12.925 -1.338 -25.035 1.00 96.62 81 GLU A O 1
ATOM 614 N N . ALA A 1 82 ? 15.063 -0.652 -25.087 1.00 95.75 82 ALA A N 1
ATOM 615 C CA . ALA A 1 82 ? 14.787 0.779 -25.148 1.00 95.75 82 ALA A CA 1
ATOM 616 C C . ALA A 1 82 ? 15.878 1.474 -25.969 1.00 95.75 82 ALA A C 1
ATOM 618 O O . ALA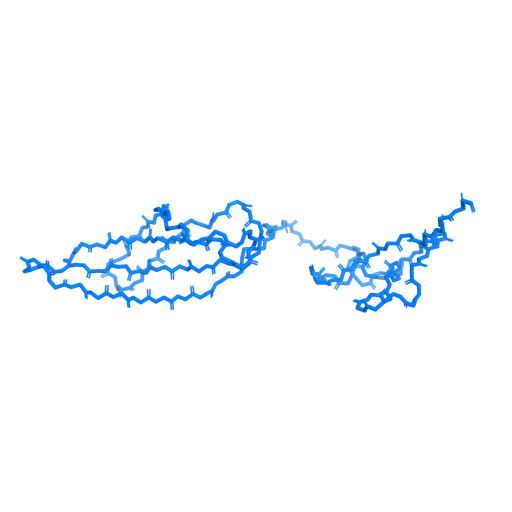 A 1 82 ? 17.025 1.029 -25.982 1.00 95.75 82 ALA A O 1
ATOM 619 N N . SER A 1 83 ? 15.534 2.580 -26.633 1.00 94.88 83 SER A N 1
ATOM 620 C CA . SER A 1 83 ? 16.480 3.370 -27.434 1.00 94.88 83 SER A CA 1
ATOM 621 C C . SER A 1 83 ? 17.531 4.106 -26.596 1.00 94.88 83 SER A C 1
ATOM 623 O O . SER A 1 83 ? 18.596 4.429 -27.112 1.00 94.88 83 SER A O 1
ATOM 625 N N . SER A 1 84 ? 17.245 4.364 -25.317 1.00 92.19 84 SER A N 1
ATOM 626 C CA . SER A 1 84 ? 18.199 4.858 -24.323 1.00 92.19 84 SER A CA 1
ATOM 627 C C . SER A 1 84 ? 17.754 4.477 -22.907 1.00 92.19 84 SER A C 1
ATOM 629 O O . SER A 1 84 ? 16.605 4.081 -22.675 1.00 92.19 84 SER A O 1
ATOM 631 N N . PHE A 1 85 ? 18.665 4.596 -21.946 1.00 92.62 85 PHE A N 1
ATOM 632 C CA . PHE A 1 85 ? 18.371 4.502 -20.518 1.00 92.62 85 PHE A CA 1
ATOM 633 C C . PHE A 1 85 ? 19.399 5.306 -19.711 1.00 92.62 85 PHE A C 1
ATOM 635 O O . PHE A 1 85 ? 20.460 5.616 -20.237 1.00 92.62 85 PHE A O 1
ATOM 642 N N . GLN A 1 86 ? 19.119 5.633 -18.446 1.00 91.38 86 GLN A N 1
ATOM 643 C CA . GLN A 1 86 ? 20.116 6.227 -17.538 1.00 91.38 86 GLN A CA 1
ATOM 644 C C . GLN A 1 86 ? 21.089 5.135 -17.028 1.00 91.38 86 GLN A C 1
ATOM 646 O O . GLN A 1 86 ? 20.628 4.264 -16.283 1.00 91.38 86 GLN A O 1
ATOM 651 N N . PRO A 1 87 ? 22.398 5.135 -17.370 1.00 84.25 87 PRO A N 1
ATOM 652 C CA . PRO A 1 87 ? 23.328 4.108 -16.887 1.00 84.25 87 PRO A CA 1
ATOM 653 C C . PRO A 1 87 ? 23.877 4.411 -15.484 1.00 84.25 87 PRO A C 1
ATOM 655 O O . PRO A 1 87 ? 23.900 3.524 -14.635 1.00 84.25 87 PRO A O 1
ATOM 658 N N . ASP A 1 88 ? 24.252 5.668 -15.223 1.00 74.94 88 ASP A N 1
ATOM 659 C CA . ASP A 1 88 ? 25.132 6.046 -14.105 1.00 74.94 88 ASP A CA 1
ATOM 660 C C . ASP A 1 88 ? 24.458 6.946 -13.049 1.00 74.94 88 ASP A C 1
ATOM 662 O O . ASP A 1 88 ? 25.132 7.655 -12.298 1.00 74.94 88 ASP A O 1
ATOM 666 N N . SER A 1 89 ? 23.120 6.970 -12.972 1.00 68.50 89 SER A N 1
ATOM 667 C CA . SER A 1 89 ? 22.444 7.816 -11.978 1.00 68.50 89 SER A CA 1
ATOM 668 C C . SER A 1 89 ? 22.514 7.196 -10.575 1.00 68.50 89 SER A C 1
ATOM 670 O O . SER A 1 89 ? 22.263 6.002 -10.384 1.00 68.50 89 SER A O 1
ATOM 672 N N . VAL A 1 90 ? 22.869 8.003 -9.569 1.00 66.25 90 VAL A N 1
ATOM 673 C CA . VAL A 1 90 ? 23.012 7.540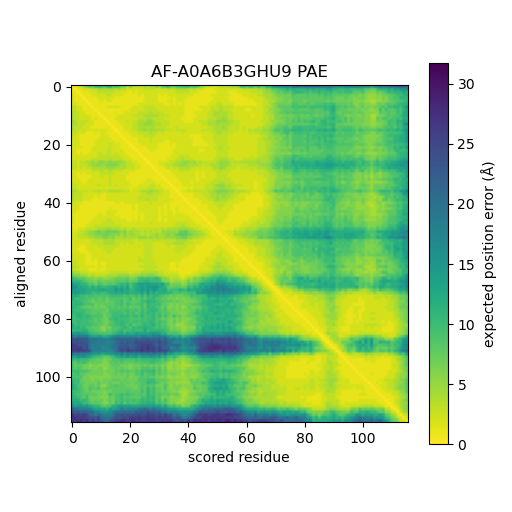 -8.180 1.00 66.25 90 VAL A CA 1
ATOM 674 C C . VAL A 1 90 ? 21.661 7.040 -7.663 1.00 66.25 90 VAL A C 1
ATOM 676 O O . VAL A 1 90 ? 20.723 7.816 -7.498 1.00 66.25 90 VAL A O 1
ATOM 679 N N . GLY A 1 91 ? 21.576 5.734 -7.402 1.00 66.75 91 GLY A N 1
ATOM 680 C CA . GLY A 1 91 ? 20.343 5.057 -6.990 1.00 66.75 91 GLY A CA 1
ATOM 681 C C . GLY A 1 91 ? 19.500 4.486 -8.137 1.00 66.75 91 GLY A C 1
ATOM 682 O O . GLY A 1 91 ? 18.507 3.826 -7.854 1.00 66.75 91 GLY A O 1
ATOM 683 N N . CYS A 1 92 ? 19.878 4.688 -9.405 1.00 71.81 92 CYS A N 1
ATOM 684 C CA . CYS A 1 92 ? 19.217 4.059 -10.550 1.00 71.81 92 CYS A CA 1
ATOM 685 C C . CYS A 1 92 ? 20.134 4.010 -11.794 1.00 71.81 92 CYS A C 1
ATOM 687 O O . CYS A 1 92 ? 20.106 4.925 -12.623 1.00 71.81 92 CYS A O 1
ATOM 689 N N . PRO A 1 93 ? 20.880 2.915 -12.022 1.00 84.75 93 PRO A N 1
ATOM 690 C CA . PRO A 1 93 ? 20.875 2.355 -13.364 1.00 84.75 93 PRO A CA 1
ATOM 691 C C . PRO A 1 93 ? 19.411 2.011 -13.683 1.00 84.75 93 PRO A C 1
ATOM 693 O O . PRO A 1 93 ? 18.790 1.213 -12.977 1.00 84.75 93 PRO A O 1
ATOM 696 N N . CYS A 1 94 ? 18.838 2.641 -14.708 1.00 92.06 94 CYS A N 1
ATOM 697 C CA . CYS A 1 94 ? 17.417 2.514 -15.047 1.00 92.06 94 CYS A CA 1
ATOM 698 C C . CYS A 1 94 ? 17.180 1.733 -16.362 1.00 92.06 94 CYS A C 1
ATOM 700 O O . CYS A 1 94 ? 16.492 2.257 -17.244 1.00 92.06 94 CYS A O 1
ATOM 702 N N . PRO A 1 95 ? 17.762 0.530 -16.573 1.00 93.88 95 PRO A N 1
ATOM 703 C CA . PRO A 1 95 ? 17.654 -0.195 -17.838 1.00 93.88 95 PRO A CA 1
ATOM 704 C C . PRO A 1 95 ? 16.214 -0.622 -18.141 1.00 93.88 95 PRO A C 1
ATOM 706 O O . PRO A 1 95 ? 15.370 -0.725 -17.253 1.00 93.88 95 PRO A O 1
ATOM 709 N N . ALA A 1 96 ? 15.949 -0.948 -19.409 1.00 95.94 96 ALA A N 1
ATOM 710 C CA . ALA A 1 96 ? 14.632 -1.391 -19.876 1.00 95.94 96 ALA A CA 1
ATOM 711 C C . ALA A 1 96 ? 14.073 -2.602 -19.096 1.00 95.94 96 ALA A C 1
ATOM 713 O O . ALA A 1 96 ? 12.865 -2.697 -18.893 1.00 95.94 96 ALA A O 1
ATOM 714 N N . ALA A 1 97 ? 14.943 -3.493 -18.601 1.00 95.44 97 ALA A N 1
ATOM 715 C CA . ALA A 1 97 ? 14.562 -4.653 -17.790 1.00 95.44 97 ALA A CA 1
ATOM 716 C C . ALA A 1 97 ? 13.776 -4.284 -16.513 1.00 95.44 97 ALA A C 1
ATOM 718 O O . ALA A 1 97 ? 12.876 -5.024 -16.120 1.00 95.44 97 ALA A O 1
ATOM 719 N N . ASN A 1 98 ? 14.039 -3.113 -15.920 1.00 94.94 98 ASN A N 1
ATOM 720 C CA . ASN A 1 98 ?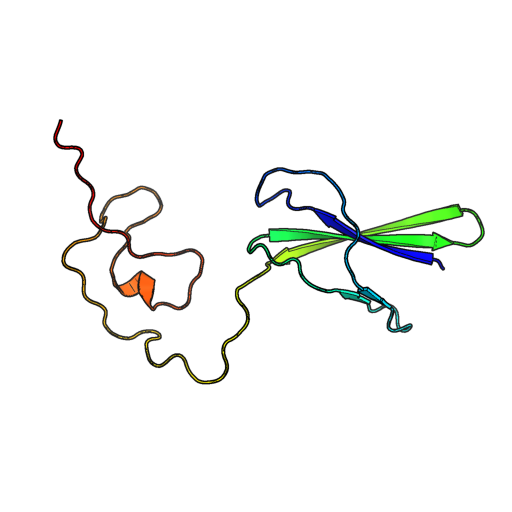 13.329 -2.624 -14.735 1.00 94.94 98 ASN A CA 1
ATOM 721 C C . ASN A 1 98 ? 11.841 -2.315 -15.002 1.00 94.94 98 ASN A C 1
ATOM 723 O O . ASN A 1 98 ? 11.084 -2.087 -14.069 1.00 94.94 98 ASN A O 1
ATOM 727 N N . ALA A 1 99 ? 11.393 -2.255 -16.262 1.00 94.75 99 ALA A N 1
ATOM 728 C CA . ALA A 1 99 ? 9.974 -2.079 -16.582 1.00 94.75 99 ALA A CA 1
ATOM 729 C C . ALA A 1 99 ? 9.153 -3.377 -16.422 1.00 94.75 99 ALA A C 1
ATOM 731 O O . ALA A 1 99 ? 7.924 -3.339 -16.481 1.00 94.75 99 ALA A O 1
ATOM 732 N N . VAL A 1 100 ? 9.821 -4.528 -16.272 1.00 95.50 100 VAL A N 1
ATOM 733 C CA . VAL A 1 100 ? 9.205 -5.866 -16.295 1.00 95.50 100 VAL A CA 1
ATOM 734 C C . VAL A 1 100 ? 9.749 -6.819 -15.220 1.00 95.50 100 VAL A C 1
ATOM 736 O O . VAL A 1 100 ? 9.438 -8.010 -15.243 1.00 95.50 100 VAL A O 1
ATOM 739 N N . ASP A 1 101 ? 10.541 -6.326 -14.267 1.00 93.44 101 ASP A N 1
ATOM 740 C CA . ASP A 1 101 ? 11.114 -7.127 -13.172 1.00 93.44 101 ASP A CA 1
ATOM 741 C C . ASP A 1 101 ? 10.099 -7.469 -12.057 1.00 93.44 101 ASP A C 1
ATOM 743 O O . ASP A 1 101 ? 10.318 -8.398 -11.280 1.00 93.44 101 ASP A O 1
ATOM 747 N N . GLY A 1 102 ? 8.963 -6.762 -12.010 1.00 89.62 102 GLY A N 1
ATOM 748 C CA . GLY A 1 102 ? 7.914 -6.935 -11.003 1.00 89.62 102 GLY A CA 1
ATOM 749 C C . GLY A 1 102 ? 8.166 -6.193 -9.686 1.00 89.62 102 GLY A C 1
ATOM 750 O O . GLY A 1 102 ? 7.436 -6.426 -8.722 1.00 89.62 102 GLY A O 1
ATOM 751 N N . SER A 1 103 ? 9.168 -5.315 -9.636 1.00 88.88 103 SER A N 1
ATOM 752 C CA . SER A 1 103 ? 9.450 -4.438 -8.502 1.00 88.88 103 SER A CA 1
ATOM 753 C C . SER A 1 103 ? 8.713 -3.100 -8.637 1.00 88.88 103 SER A C 1
ATOM 755 O O . SER A 1 103 ? 8.489 -2.599 -9.736 1.00 88.88 103 SER A O 1
ATOM 757 N N . PHE A 1 104 ? 8.339 -2.504 -7.503 1.00 84.75 104 PHE A N 1
ATOM 758 C CA . PHE A 1 104 ? 7.850 -1.118 -7.440 1.00 84.75 104 PHE A CA 1
ATOM 759 C C . PHE A 1 104 ? 8.948 -0.123 -7.024 1.00 84.75 104 PHE A C 1
ATOM 761 O O . PHE A 1 104 ? 8.715 1.084 -7.047 1.00 84.75 104 PHE A O 1
ATOM 768 N N . ASP A 1 105 ? 10.136 -0.626 -6.669 1.00 85.75 105 ASP A N 1
ATOM 769 C CA . ASP A 1 105 ? 11.288 0.170 -6.227 1.00 85.75 105 ASP A CA 1
ATOM 770 C C . ASP A 1 105 ? 12.260 0.497 -7.380 1.00 85.75 105 ASP A C 1
ATOM 772 O O . ASP A 1 105 ? 13.188 1.290 -7.218 1.00 85.75 105 ASP A O 1
ATOM 776 N N . THR A 1 106 ? 12.063 -0.111 -8.554 1.00 89.69 106 THR A N 1
ATOM 777 C CA . THR A 1 106 ? 12.856 0.101 -9.773 1.00 89.69 106 THR A CA 1
ATOM 778 C C . THR A 1 106 ? 12.007 0.761 -10.863 1.00 89.69 106 THR A C 1
ATOM 780 O O . THR A 1 106 ? 10.780 0.826 -10.795 1.00 89.69 106 THR A O 1
ATOM 783 N N . ARG A 1 107 ? 12.672 1.306 -11.888 1.00 92.25 107 ARG A N 1
ATOM 784 C CA . ARG A 1 107 ? 12.023 1.812 -13.106 1.00 92.25 107 ARG A CA 1
ATOM 785 C C . ARG A 1 107 ? 12.978 1.784 -14.291 1.00 92.25 107 ARG A C 1
ATOM 787 O O . ARG A 1 107 ? 14.194 1.867 -14.100 1.00 92.25 107 ARG A O 1
ATOM 794 N N . TRP A 1 108 ? 12.429 1.754 -15.503 1.00 94.50 108 TRP A N 1
ATOM 795 C CA . TRP A 1 108 ? 13.128 2.308 -16.663 1.00 94.50 108 TRP A CA 1
ATOM 796 C C . TRP A 1 108 ? 12.995 3.835 -16.661 1.00 94.50 108 TRP A C 1
ATOM 798 O O . TRP A 1 108 ? 11.978 4.382 -16.229 1.00 94.50 108 TRP A O 1
ATOM 808 N N . ALA A 1 109 ? 14.017 4.519 -17.158 1.00 92.50 109 ALA A N 1
ATOM 809 C CA . ALA A 1 109 ? 13.966 5.936 -17.481 1.00 92.50 109 ALA A CA 1
ATOM 810 C C . ALA A 1 109 ? 14.927 6.206 -18.63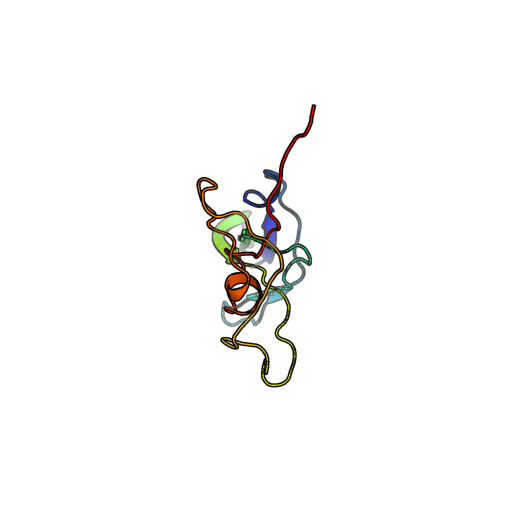8 1.00 92.50 109 ALA A C 1
ATOM 812 O O . ALA A 1 109 ? 16.040 5.676 -18.642 1.00 92.50 109 ALA A O 1
ATOM 813 N N . SER A 1 110 ? 14.501 7.024 -19.603 1.00 91.38 110 SER A N 1
ATOM 814 C CA . SER A 1 110 ? 15.342 7.443 -20.724 1.00 91.38 110 SER A CA 1
ATOM 815 C C . SER A 1 110 ? 16.584 8.186 -20.240 1.00 91.38 110 SER A C 1
ATOM 817 O O . SER A 1 110 ? 16.574 8.836 -19.192 1.00 91.38 110 SER A O 1
ATOM 819 N N . GLU A 1 111 ? 17.640 8.149 -21.046 1.00 88.75 111 GLU A N 1
ATOM 820 C CA . GLU A 1 111 ? 18.753 9.080 -20.875 1.00 88.75 111 GLU A CA 1
ATOM 821 C C . GLU A 1 111 ? 18.247 10.533 -20.921 1.00 88.75 111 GLU A C 1
ATOM 823 O O . GLU A 1 111 ? 17.277 10.851 -21.617 1.00 88.75 111 GLU A O 1
ATOM 828 N N . TRP A 1 112 ? 18.887 11.407 -20.148 1.00 82.69 112 TRP A N 1
ATOM 829 C CA . TRP A 1 112 ? 18.602 12.837 -20.099 1.00 82.69 112 TRP A CA 1
ATOM 830 C C . TRP A 1 112 ? 19.875 13.595 -20.458 1.00 82.69 112 TRP A C 1
ATOM 832 O O . TRP A 1 112 ? 20.964 13.217 -20.034 1.00 82.69 112 TRP A O 1
ATOM 842 N N . ALA A 1 113 ? 19.721 14.667 -21.227 1.00 73.75 113 ALA A N 1
ATOM 843 C CA . ALA A 1 113 ? 20.789 15.603 -21.531 1.00 73.75 113 ALA A CA 1
ATOM 844 C C . ALA A 1 113 ? 20.197 17.016 -21.543 1.00 73.75 113 ALA A C 1
ATOM 846 O O . ALA A 1 113 ? 19.297 17.307 -22.332 1.00 73.75 113 ALA A O 1
ATOM 847 N N . ASP A 1 114 ? 20.681 17.897 -20.677 1.00 70.56 114 ASP A N 1
ATOM 848 C CA . ASP A 1 114 ? 20.342 19.315 -20.631 1.00 70.56 114 ASP A CA 1
ATOM 849 C C . ASP A 1 114 ? 21.216 20.102 -21.617 1.00 70.56 114 ASP A C 1
ATOM 851 O O . ASP A 1 114 ? 22.167 20.780 -21.243 1.00 70.56 114 ASP A O 1
ATOM 855 N N . GLN A 1 115 ? 20.878 20.000 -22.910 1.00 60.31 115 GLN A N 1
ATOM 856 C CA . GLN A 1 115 ? 21.466 20.822 -23.977 1.00 60.31 115 GLN A CA 1
ATOM 857 C C . GLN A 1 115 ? 21.091 22.305 -23.781 1.00 60.31 115 GLN A C 1
ATOM 859 O O . GLN A 1 115 ? 20.063 22.760 -24.288 1.00 60.31 115 GLN A O 1
ATOM 864 N N . GLN A 1 116 ? 21.921 23.035 -23.029 1.00 59.97 116 GLN A N 1
ATOM 865 C CA . GLN A 1 116 ? 21.836 24.480 -22.776 1.00 59.97 116 GLN A CA 1
ATOM 866 C C . GLN A 1 116 ? 23.147 25.184 -23.145 1.00 59.97 116 GLN A C 1
ATOM 868 O O . GLN A 1 116 ? 24.223 24.594 -22.895 1.00 59.97 116 GLN A O 1
#

pLDDT: mean 92.15, std 8.24, range [59.97, 98.38]

Radius of gyration: 20.99 Å; Cα contacts (8 Å, |Δi|>4): 196; chains: 1; bounding box: 41×38×60 Å

Solvent-accessible surface area (backbone atoms only — not comparable to full-atom values): 7291 Å² total; per-residue (Å²): 119,50,78,46,46,29,34,28,41,48,75,67,75,64,41,80,60,75,40,82,44,64,67,45,79,69,83,78,88,51,69,51,66,62,77,71,91,69,67,41,47,34,39,41,34,46,37,38,32,46,100,83,72,53,74,51,77,49,75,50,76,49,71,40,68,83,80,85,71,89,82,76,74,84,56,58,75,45,93,52,84,63,99,55,39,30,71,83,45,93,96,38,63,10,46,42,47,36,70,26,65,83,57,88,91,54,43,50,43,64,56,85,80,88,92,122

Nearest PDB structures (foldseek):
  8i4t-assembly1_F  TM=4.259E-01  e=1.297E+00  Severe fever with thrombocytopenia syndrome virus
  8i4t-assembly1_U  TM=4.234E-01  e=2.064E+00  Severe fever with thrombocytopenia syndrome virus
  8i4t-assembly1_X  TM=4.221E-01  e=2.064E+00  Severe fever with thrombocytopenia syndrome virus
  8i4t-assembly1_N  TM=4.279E-01  e=2.456E+00  Severe fever with thrombocytopenia syndrome virus
  8i4t-assembly1_S  TM=4.238E-01  e=2.603E+00  Severe fever with thrombocytopenia syndrome virus

Sequence (116 aa):
LTHQVLVNSKYIDYSGQLTDADFTDRGDGTFEVTAPDKLGVWKVYLKSTDGKGNVGIETKSFTVVPPKVDGVNLASGKPAEASSFQPDSVGCPCPAANAVDGSFDTRWASEWADQQ

Foldseek 3Di:
DDKWKWKDPCVPPNDPDTDTWDWDDPVPPDIGTDDDPDWAKMKMWIWDADPVGDIDIDMDIDTDDPDDDPDDPPLAQPDFDDPAFDCDDDLDPQGRNQCRPPDPSGHTDGDDDDPD

Secondary structure (DSSP, 8-state):
-EEEEEEE-TTTT-----EE--EEE-SSS-EEEPPPSS-EEEEEEEEEE-TTS-EEEEEEEEEE-----SS--TTTT-----S---SSBTTB---GGGGSSS-SS-----------